Protein AF-A0A7W1JQ01-F1 (afdb_monomer_lite)

Foldseek 3Di:
DDDPPDPDDDPDPDPPDDPPPPVDDDDPPDDDPDPPCVVLVVCCVVPPVVSVVCCVVVVD

Secondary structure (DSSP, 8-state):
-----------PPPP--PPP-TTSPPPP-PPPSS-TTHHHHHHHHH-HHHHHHHHHHH--

pLDDT: mean 79.57, std 11.61, range [46.44, 96.25]

Sequence (60 aa):
MEAKVERRERDLPTPERKPGDEEGPAKRQVDKPGGDNELLRRMREVDPDQAKKYRQRSGE

Structure (mmCIF, N/CA/C/O backbone):
data_AF-A0A7W1JQ01-F1
#
_entry.id   AF-A0A7W1JQ01-F1
#
loop_
_atom_site.group_PDB
_atom_site.id
_atom_site.type_symbol
_atom_site.label_atom_id
_atom_site.label_alt_id
_atom_site.label_comp_id
_atom_site.label_asym_id
_atom_site.label_entity_id
_atom_site.label_seq_id
_atom_site.pdbx_PDB_ins_code
_atom_site.Cartn_x
_atom_site.Cartn_y
_atom_site.Cartn_z
_atom_site.occupancy
_atom_site.B_iso_or_equiv
_atom_site.auth_seq_id
_atom_site.auth_comp_id
_atom_site.auth_asym_id
_atom_site.auth_atom_id
_atom_site.pdbx_PDB_model_num
ATOM 1 N N . MET A 1 1 ? 34.659 -22.759 19.710 1.00 46.44 1 MET A N 1
ATOM 2 C CA . MET A 1 1 ? 34.894 -22.496 18.275 1.00 46.44 1 MET A CA 1
ATOM 3 C C . MET A 1 1 ? 33.595 -21.960 17.695 1.00 46.44 1 MET A C 1
ATOM 5 O O . MET A 1 1 ? 32.693 -22.745 17.448 1.00 46.44 1 MET A O 1
ATOM 9 N N . GLU A 1 2 ? 33.454 -20.640 17.575 1.00 57.88 2 GLU A N 1
ATOM 10 C CA . GLU A 1 2 ? 32.330 -20.028 16.851 1.00 57.88 2 GLU A CA 1
ATOM 11 C C . GLU A 1 2 ? 32.687 -19.977 15.365 1.00 57.88 2 GLU A C 1
ATOM 13 O O . GLU A 1 2 ? 33.643 -19.308 14.969 1.00 57.88 2 GLU A O 1
ATOM 18 N N . ALA A 1 3 ? 31.957 -20.725 14.541 1.00 64.50 3 ALA A N 1
ATOM 19 C CA . ALA A 1 3 ? 32.104 -20.658 13.097 1.00 64.50 3 ALA A CA 1
ATOM 20 C C . ALA A 1 3 ? 31.357 -19.419 12.586 1.00 64.50 3 ALA A C 1
ATOM 22 O O . ALA A 1 3 ? 30.131 -19.346 12.666 1.00 64.50 3 ALA A O 1
ATOM 23 N N . LYS A 1 4 ? 32.098 -18.440 12.058 1.00 64.50 4 LYS A N 1
ATOM 24 C CA . LYS A 1 4 ? 31.518 -17.320 11.312 1.00 64.50 4 LYS A CA 1
ATOM 25 C C . LYS A 1 4 ? 30.866 -17.871 10.045 1.00 64.50 4 LYS A C 1
ATOM 27 O O . LYS A 1 4 ? 31.554 -18.354 9.150 1.00 64.50 4 LYS A O 1
ATOM 32 N N . VAL A 1 5 ? 29.540 -17.808 9.979 1.00 70.56 5 VAL A N 1
ATOM 33 C CA . VAL A 1 5 ? 28.787 -18.119 8.761 1.00 70.56 5 VAL A CA 1
ATOM 34 C C . VAL A 1 5 ? 28.899 -16.913 7.837 1.00 70.56 5 VAL A C 1
ATOM 36 O O . VAL A 1 5 ? 28.120 -15.967 7.917 1.00 70.56 5 VAL A O 1
ATOM 39 N N . GLU A 1 6 ? 29.925 -16.915 6.994 1.00 73.38 6 GLU A N 1
ATOM 40 C CA . GLU A 1 6 ? 30.078 -15.914 5.946 1.00 73.38 6 GLU A CA 1
ATOM 41 C C . GLU A 1 6 ? 29.088 -16.217 4.813 1.00 73.38 6 GLU A C 1
ATOM 43 O O . GLU A 1 6 ? 29.073 -17.312 4.241 1.00 73.38 6 GLU A O 1
ATOM 48 N N . ARG A 1 7 ? 28.211 -15.252 4.512 1.00 73.25 7 ARG A N 1
ATOM 49 C CA . ARG A 1 7 ? 27.243 -15.356 3.417 1.00 73.25 7 ARG A CA 1
ATOM 50 C C . ARG A 1 7 ? 28.004 -1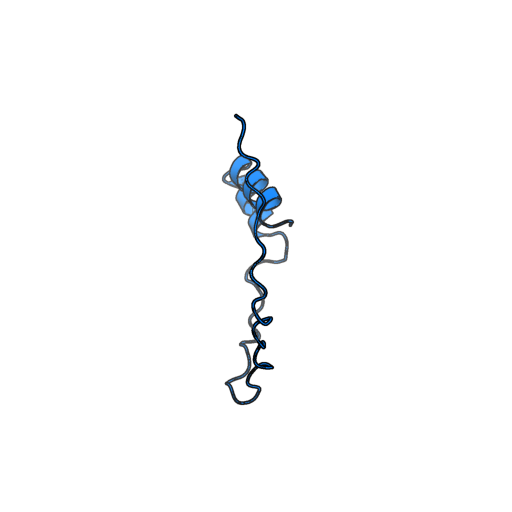5.315 2.096 1.00 73.25 7 ARG A C 1
ATOM 52 O O . ARG A 1 7 ? 28.371 -14.248 1.621 1.00 73.25 7 ARG A O 1
ATOM 59 N N . ARG A 1 8 ? 28.214 -16.479 1.489 1.00 76.75 8 ARG A N 1
ATOM 60 C CA . ARG A 1 8 ? 28.807 -16.581 0.155 1.00 76.75 8 ARG A CA 1
ATOM 61 C C . ARG A 1 8 ? 27.802 -16.085 -0.884 1.00 76.75 8 ARG A C 1
ATOM 63 O O . ARG A 1 8 ? 26.821 -16.773 -1.172 1.00 76.75 8 ARG A O 1
ATOM 70 N N . GLU A 1 9 ? 28.026 -14.894 -1.428 1.00 74.06 9 GLU A N 1
ATOM 71 C CA . GLU A 1 9 ? 27.277 -14.429 -2.594 1.00 74.06 9 GLU A CA 1
ATOM 72 C C . GLU A 1 9 ? 27.694 -15.272 -3.803 1.00 74.06 9 GL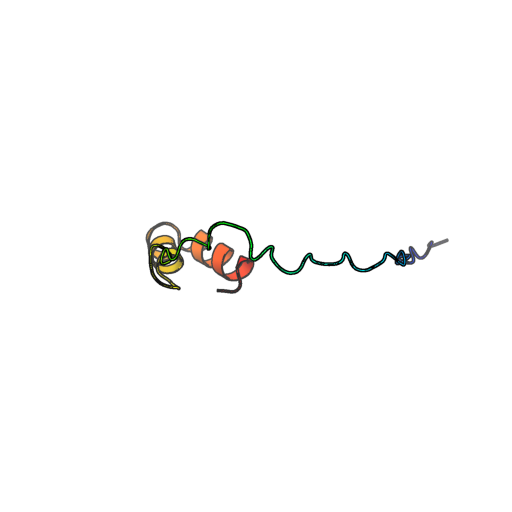U A C 1
ATOM 74 O O . GLU A 1 9 ? 28.878 -15.443 -4.096 1.00 74.06 9 GLU A O 1
ATOM 79 N N . ARG A 1 10 ? 26.711 -15.900 -4.453 1.00 75.56 10 ARG A N 1
ATOM 80 C CA . ARG A 1 10 ? 26.940 -16.576 -5.728 1.00 75.56 10 ARG A CA 1
ATOM 81 C C . ARG A 1 10 ? 26.913 -15.502 -6.803 1.00 75.56 10 ARG A C 1
ATOM 83 O O . ARG A 1 10 ? 25.898 -14.820 -6.923 1.00 75.56 10 ARG A O 1
ATOM 90 N N . ASP A 1 11 ? 27.998 -15.396 -7.562 1.00 77.56 11 ASP A N 1
ATOM 91 C CA . ASP A 1 11 ? 28.069 -14.587 -8.777 1.00 77.56 11 ASP A CA 1
ATOM 92 C C . ASP A 1 11 ? 27.142 -15.230 -9.817 1.00 77.56 11 ASP A C 1
ATOM 94 O O . ASP A 1 11 ? 27.497 -16.175 -10.522 1.00 77.56 11 ASP A O 1
ATOM 98 N N . LEU A 1 12 ? 25.868 -14.844 -9.766 1.00 79.44 12 LEU A N 1
ATOM 99 C CA . LEU A 1 12 ? 24.857 -15.261 -10.722 1.00 79.44 12 LEU A CA 1
ATOM 100 C C . LEU A 1 12 ? 24.644 -14.095 -11.685 1.00 79.44 12 LEU A C 1
ATOM 102 O O . LEU A 1 12 ? 24.477 -12.963 -11.221 1.00 79.44 12 LEU A O 1
ATOM 106 N N . PRO A 1 13 ? 24.611 -14.346 -13.004 1.00 79.31 13 PRO A N 1
ATOM 107 C CA . PRO A 1 13 ? 24.275 -13.303 -13.956 1.00 79.31 13 PRO A CA 1
ATOM 108 C C . PRO A 1 13 ? 22.902 -12.726 -13.603 1.00 79.31 13 PRO A C 1
ATOM 110 O O . PRO A 1 13 ? 21.969 -13.459 -13.257 1.00 79.31 13 PRO A O 1
ATOM 113 N N . THR A 1 14 ? 22.784 -11.399 -13.671 1.00 78.38 14 THR A N 1
ATOM 114 C CA . THR A 1 14 ? 21.492 -10.732 -13.485 1.00 78.38 14 THR A CA 1
ATOM 115 C C . THR A 1 14 ? 20.549 -11.261 -14.565 1.00 78.38 14 THR A C 1
ATOM 117 O O . THR A 1 14 ? 20.926 -11.217 -15.737 1.00 78.38 14 THR A O 1
ATOM 120 N N . PRO A 1 15 ? 19.359 -11.791 -14.220 1.00 74.50 15 PRO A N 1
ATOM 121 C CA . PRO A 1 15 ? 18.448 -12.305 -15.228 1.00 74.50 15 PRO A CA 1
ATOM 122 C C . PRO A 1 15 ? 18.089 -11.172 -16.184 1.00 74.50 15 PRO A C 1
ATOM 124 O O . PRO A 1 15 ? 17.577 -10.132 -15.761 1.00 74.50 15 PRO A O 1
ATOM 127 N N . GLU A 1 16 ? 18.364 -11.377 -17.470 1.00 75.06 16 GLU A N 1
ATOM 128 C CA . GLU A 1 16 ? 17.940 -10.462 -18.517 1.00 75.06 16 GLU A CA 1
ATOM 129 C C . GLU A 1 16 ? 16.411 -10.393 -18.478 1.00 75.06 16 GLU A C 1
ATOM 131 O O . GLU A 1 16 ? 15.705 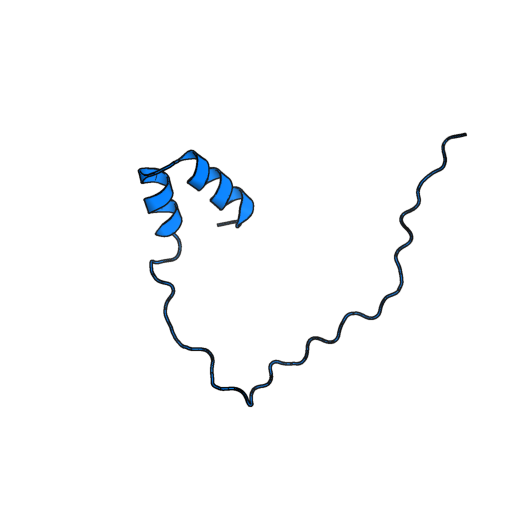-11.353 -18.801 1.00 75.06 16 GLU A O 1
ATOM 136 N N . ARG A 1 17 ? 15.869 -9.259 -18.019 1.00 69.44 17 ARG A N 1
ATOM 137 C CA . ARG A 1 17 ? 14.454 -8.969 -18.232 1.00 69.44 17 ARG A CA 1
ATOM 138 C C . ARG A 1 17 ? 14.276 -8.881 -19.736 1.00 69.44 17 ARG A C 1
ATOM 140 O O . ARG A 1 17 ? 14.829 -7.973 -20.350 1.00 69.44 17 ARG A O 1
ATOM 147 N N . LYS A 1 18 ? 13.494 -9.798 -20.313 1.00 69.62 18 LYS A N 1
ATOM 148 C CA . LYS A 1 18 ? 12.995 -9.611 -21.674 1.00 69.62 18 LYS A CA 1
ATOM 149 C C . LYS A 1 18 ? 12.368 -8.210 -21.723 1.00 69.62 18 LYS A C 1
ATOM 151 O O . LYS A 1 18 ? 11.477 -7.956 -20.901 1.00 69.62 18 LYS A O 1
ATOM 156 N N . PRO A 1 19 ? 12.844 -7.289 -22.586 1.00 64.75 19 PRO A N 1
ATOM 157 C CA . PRO A 1 19 ? 12.074 -6.088 -22.878 1.00 64.75 19 PRO A CA 1
ATOM 158 C C . PRO A 1 19 ? 10.680 -6.578 -23.263 1.00 64.75 19 PRO A C 1
ATOM 160 O O . PRO A 1 19 ? 10.567 -7.593 -23.951 1.00 64.75 19 PRO A O 1
ATOM 163 N N . GLY A 1 20 ? 9.649 -5.979 -22.662 1.00 63.81 20 GLY A N 1
ATOM 164 C CA . GLY A 1 20 ? 8.279 -6.461 -22.795 1.00 63.81 20 GLY A CA 1
ATOM 165 C C . GLY A 1 20 ? 7.990 -6.746 -24.259 1.00 63.81 20 GLY A C 1
ATOM 166 O O . GLY A 1 20 ? 8.263 -5.902 -25.100 1.00 63.81 20 GLY A O 1
ATOM 167 N N . ASP A 1 21 ? 7.531 -7.958 -24.542 1.00 62.62 21 ASP A N 1
ATOM 168 C CA . ASP A 1 21 ? 7.118 -8.380 -25.871 1.00 62.62 21 ASP A CA 1
ATOM 169 C C . ASP A 1 21 ? 6.003 -7.413 -26.316 1.00 62.62 21 ASP A C 1
ATOM 171 O O . ASP A 1 21 ? 4.857 -7.513 -25.876 1.00 62.62 21 ASP A O 1
ATOM 175 N N . GLU A 1 22 ? 6.367 -6.380 -27.081 1.00 62.72 22 GLU A N 1
ATOM 176 C CA . GLU A 1 22 ? 5.440 -5.368 -27.614 1.00 62.72 22 GLU A CA 1
ATOM 177 C C . GLU A 1 22 ? 4.502 -5.972 -28.677 1.00 62.72 22 GLU A C 1
ATOM 179 O O . GLU A 1 22 ? 3.587 -5.306 -29.154 1.00 62.72 22 GLU A O 1
ATOM 184 N N . GLU A 1 23 ? 4.692 -7.254 -28.999 1.00 67.69 23 GLU A N 1
ATOM 185 C CA . GLU A 1 23 ? 3.915 -8.066 -29.935 1.00 67.69 23 GLU A CA 1
ATOM 186 C C . GLU A 1 23 ? 2.815 -8.897 -29.236 1.00 67.69 23 GLU A C 1
ATOM 188 O O . GLU A 1 23 ? 2.276 -9.859 -29.779 1.00 67.69 23 GLU A O 1
ATOM 193 N N . GLY A 1 24 ? 2.443 -8.523 -28.009 1.00 76.12 24 GLY A N 1
ATOM 194 C CA . GLY A 1 24 ? 1.276 -9.050 -27.302 1.00 76.12 24 GLY A CA 1
ATOM 195 C C . GLY A 1 24 ? 0.065 -8.112 -27.383 1.00 76.12 24 GLY A C 1
ATOM 196 O O . GLY A 1 24 ? 0.219 -6.908 -27.602 1.00 76.12 24 GLY A O 1
ATOM 197 N N . PRO A 1 25 ? -1.168 -8.607 -27.155 1.00 79.12 25 PRO A N 1
ATOM 198 C CA . PRO A 1 25 ? -2.318 -7.727 -26.995 1.00 79.12 25 PRO A CA 1
ATOM 199 C C . PRO A 1 25 ? -2.018 -6.692 -25.908 1.00 79.12 25 PRO A C 1
ATOM 201 O O . PRO A 1 25 ? -1.597 -7.039 -24.801 1.00 79.12 25 PRO A O 1
ATOM 204 N N . ALA A 1 26 ? -2.234 -5.418 -26.240 1.00 77.81 26 ALA A N 1
ATOM 205 C CA . ALA A 1 26 ? -1.964 -4.318 -25.331 1.00 77.81 26 ALA A CA 1
ATOM 206 C C . ALA A 1 26 ? -2.638 -4.558 -23.972 1.00 77.81 26 ALA A C 1
ATOM 208 O O . ALA A 1 26 ? -3.770 -5.052 -23.891 1.00 77.81 26 ALA A O 1
ATOM 209 N N . LYS A 1 27 ? -1.943 -4.177 -22.892 1.00 77.12 27 LYS A N 1
ATOM 210 C CA . LYS A 1 27 ? -2.510 -4.180 -21.539 1.00 77.12 27 LYS A CA 1
ATOM 211 C C . LYS A 1 27 ? -3.895 -3.522 -21.565 1.00 77.12 27 LYS A C 1
ATOM 213 O O . LYS A 1 27 ? -4.067 -2.449 -22.148 1.00 77.12 27 LYS A O 1
ATOM 218 N N . ARG A 1 28 ? -4.888 -4.153 -20.931 1.00 77.81 28 ARG A N 1
ATOM 219 C CA . ARG A 1 28 ? -6.217 -3.545 -20.792 1.00 77.81 28 ARG A CA 1
ATOM 220 C C . ARG A 1 28 ? -6.0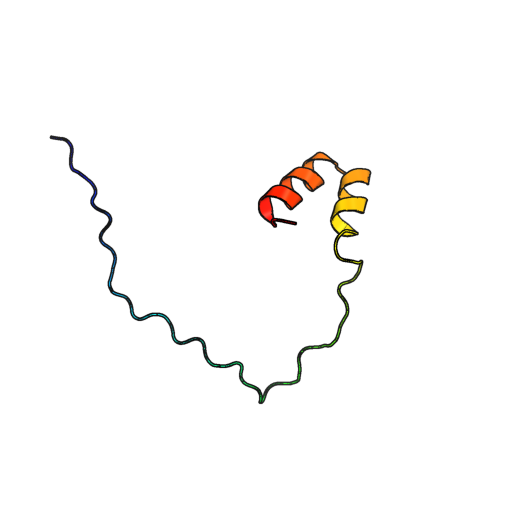69 -2.220 -20.046 1.00 77.81 28 ARG A C 1
ATOM 222 O O . ARG A 1 28 ? -5.527 -2.194 -18.944 1.00 77.81 28 ARG A O 1
ATOM 229 N N . GLN A 1 29 ? -6.575 -1.144 -20.643 1.00 77.81 29 GLN A N 1
ATOM 230 C CA . GLN A 1 29 ? -6.715 0.162 -19.998 1.00 77.81 29 GLN A CA 1
ATOM 231 C C . GLN A 1 29 ? -7.935 0.121 -19.072 1.00 77.81 29 GLN A C 1
ATOM 233 O O . GLN A 1 29 ? -8.956 0.742 -19.338 1.00 77.81 29 GLN A O 1
ATOM 238 N N . VAL A 1 30 ? -7.872 -0.724 -18.045 1.00 79.44 30 VAL A N 1
ATOM 239 C CA . VAL A 1 30 ? -8.863 -0.726 -16.972 1.00 79.44 30 VAL A CA 1
ATOM 240 C C . VAL A 1 30 ? -8.319 0.116 -15.835 1.00 79.44 30 VAL A C 1
ATOM 242 O O . VAL A 1 30 ? -7.224 -0.146 -15.329 1.00 79.44 30 VAL A O 1
ATOM 245 N N . ASP A 1 31 ? -9.082 1.129 -15.448 1.00 74.19 31 ASP A N 1
ATOM 246 C CA . ASP A 1 31 ? -8.808 1.870 -14.229 1.00 74.19 31 ASP A CA 1
ATOM 247 C C . ASP A 1 31 ? -8.907 0.927 -13.032 1.00 74.19 31 ASP A C 1
ATOM 249 O O . ASP A 1 31 ? -9.718 -0.009 -13.003 1.00 74.19 31 ASP A O 1
ATOM 253 N N . LYS A 1 32 ? -8.053 1.153 -12.033 1.00 72.62 32 LYS A N 1
ATOM 254 C CA . LYS A 1 32 ? -8.165 0.411 -10.780 1.00 72.62 32 LYS A CA 1
ATOM 255 C C . LYS A 1 32 ? -9.545 0.701 -10.179 1.00 72.62 32 LYS A C 1
ATOM 257 O O . LYS A 1 32 ? -9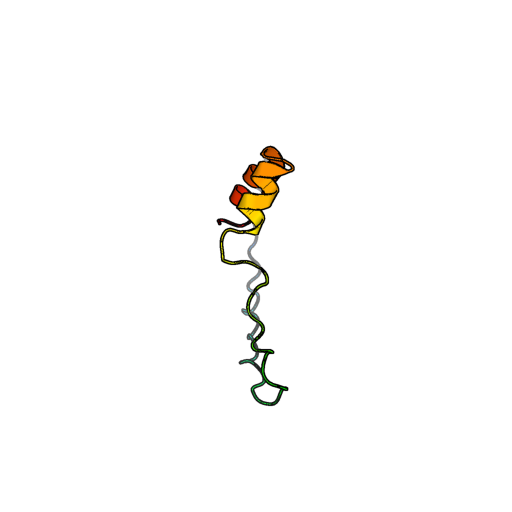.909 1.872 -10.053 1.00 72.62 32 LYS A O 1
ATOM 262 N N . PRO A 1 33 ? -10.327 -0.336 -9.830 1.00 69.31 33 PRO A N 1
ATOM 263 C CA . PRO A 1 33 ? -11.620 -0.133 -9.206 1.00 69.31 33 PRO A CA 1
ATOM 264 C C . PRO A 1 33 ? -11.406 0.486 -7.827 1.00 69.31 33 PRO A C 1
ATOM 266 O O . PRO A 1 33 ? -10.902 -0.156 -6.906 1.00 69.31 33 PRO A O 1
ATOM 269 N N . GLY A 1 34 ? -11.813 1.744 -7.728 1.00 67.75 34 GLY A N 1
ATOM 270 C CA . GLY A 1 34 ? -11.608 2.596 -6.576 1.00 67.75 34 GLY A CA 1
ATOM 271 C C . GLY A 1 34 ? -10.231 3.243 -6.567 1.00 67.75 34 GLY A C 1
ATOM 272 O O . GLY A 1 34 ? -9.218 2.591 -6.813 1.00 67.75 34 GLY A O 1
ATOM 273 N N . GLY A 1 35 ? -10.220 4.559 -6.345 1.00 75.19 35 GLY A N 1
ATOM 274 C CA . GLY A 1 35 ? -9.005 5.373 -6.403 1.00 75.19 35 GLY A CA 1
ATOM 275 C C . GLY A 1 35 ? -7.938 4.917 -5.406 1.00 75.19 35 GLY A C 1
ATOM 276 O O . GLY A 1 35 ? -8.172 4.027 -4.588 1.00 75.19 35 GLY A O 1
ATOM 277 N N . ASP A 1 36 ? -6.784 5.583 -5.416 1.00 74.31 36 ASP A N 1
ATOM 278 C CA . ASP A 1 36 ? -5.554 5.142 -4.733 1.00 74.31 36 ASP A CA 1
ATOM 279 C C . ASP A 1 36 ? -5.682 4.912 -3.213 1.00 74.31 36 ASP A C 1
ATOM 281 O O . ASP A 1 36 ? -4.766 4.399 -2.596 1.00 74.31 36 ASP A O 1
ATOM 285 N N . ASN A 1 37 ? -6.804 5.282 -2.585 1.00 80.62 37 ASN A N 1
ATOM 286 C CA . ASN A 1 37 ? -7.038 5.145 -1.144 1.00 80.62 37 ASN A CA 1
ATOM 287 C C . ASN A 1 37 ? -8.384 4.500 -0.775 1.00 80.62 37 ASN A C 1
ATOM 289 O O . ASN A 1 37 ? -8.737 4.426 0.406 1.00 80.62 37 ASN A O 1
ATOM 293 N N . GLU A 1 38 ? -9.178 4.052 -1.749 1.00 87.31 38 GLU A N 1
ATOM 294 C CA . GLU A 1 38 ? -10.537 3.581 -1.464 1.00 87.31 38 GLU A CA 1
ATOM 295 C C . GLU A 1 38 ? -10.545 2.254 -0.694 1.00 87.31 38 GLU A C 1
ATOM 297 O O . GLU A 1 38 ? -11.357 2.064 0.215 1.00 87.31 38 GLU A O 1
ATOM 302 N N . LEU A 1 39 ? -9.584 1.373 -0.981 1.00 87.88 39 LEU A N 1
ATOM 303 C CA . LEU A 1 39 ? -9.388 0.133 -0.234 1.00 87.88 39 LEU A CA 1
ATOM 304 C C . LEU A 1 39 ? -9.080 0.416 1.238 1.00 87.88 39 LEU A C 1
ATOM 306 O O . LEU A 1 39 ? -9.751 -0.117 2.119 1.00 87.88 39 LEU A O 1
ATOM 310 N N . LEU A 1 40 ? -8.104 1.289 1.507 1.00 90.12 40 LEU A N 1
ATOM 311 C CA . LEU A 1 40 ? -7.728 1.676 2.866 1.00 90.12 40 LEU A CA 1
ATOM 312 C C . LEU A 1 40 ? -8.889 2.338 3.610 1.00 90.12 40 LEU A C 1
ATOM 314 O O . LEU A 1 40 ? -9.064 2.091 4.802 1.00 90.12 40 LEU A O 1
ATOM 318 N N . ARG A 1 41 ? -9.698 3.153 2.924 1.00 91.06 41 ARG A N 1
ATOM 319 C CA . ARG A 1 41 ? -10.888 3.784 3.506 1.00 91.06 41 ARG A CA 1
ATOM 320 C C . ARG A 1 41 ? -11.910 2.740 3.952 1.00 91.06 41 ARG A C 1
ATOM 322 O O . ARG A 1 41 ? -12.265 2.723 5.125 1.00 91.06 41 ARG A O 1
ATOM 329 N N . ARG A 1 42 ? -12.293 1.824 3.059 1.00 92.38 42 ARG A N 1
ATOM 330 C CA . ARG A 1 42 ? -13.237 0.741 3.379 1.00 92.38 42 ARG A CA 1
ATOM 331 C C . ARG A 1 42 ? -12.681 -0.193 4.449 1.00 92.38 42 ARG A C 1
ATOM 333 O O . ARG A 1 42 ? -13.410 -0.609 5.340 1.00 92.38 42 ARG A O 1
ATOM 340 N N . MET A 1 43 ? -11.381 -0.491 4.401 1.00 94.00 43 MET A N 1
ATOM 341 C CA . MET A 1 43 ? -10.728 -1.274 5.446 1.00 94.00 43 MET A CA 1
ATOM 342 C C . MET A 1 43 ? -10.805 -0.559 6.789 1.00 94.00 43 MET A C 1
ATOM 344 O O . MET A 1 43 ? -11.125 -1.208 7.762 1.00 94.00 43 MET A O 1
ATOM 348 N N . ARG A 1 44 ? -10.598 0.759 6.884 1.00 93.00 44 ARG A N 1
ATOM 349 C CA . ARG A 1 44 ? -10.758 1.467 8.169 1.00 93.00 44 ARG A CA 1
ATOM 350 C C . ARG A 1 44 ? -12.171 1.361 8.741 1.00 93.00 44 ARG A C 1
ATOM 352 O O . ARG A 1 44 ? -12.306 1.336 9.959 1.00 93.00 44 ARG A O 1
ATOM 359 N N . GLU A 1 45 ? -13.182 1.318 7.878 1.00 94.50 45 GLU A N 1
ATOM 360 C CA . GLU A 1 45 ? -14.587 1.178 8.277 1.00 94.50 45 GLU A CA 1
ATOM 361 C C . GLU A 1 45 ? -14.932 -0.257 8.707 1.00 94.50 45 GLU A C 1
ATOM 363 O O . GLU A 1 45 ? -15.672 -0.440 9.668 1.00 94.50 45 GLU A O 1
ATOM 368 N N . VAL A 1 46 ? -14.388 -1.270 8.025 1.00 95.25 46 VAL A N 1
ATOM 369 C CA . VAL A 1 46 ? -14.675 -2.693 8.291 1.00 95.25 46 VAL A CA 1
ATOM 370 C C . VAL A 1 46 ? -13.749 -3.289 9.358 1.00 95.25 46 VAL A C 1
ATOM 372 O O . VAL A 1 46 ? -14.210 -3.970 10.269 1.00 95.25 46 VAL A O 1
ATOM 375 N N . ASP A 1 47 ? -12.443 -3.059 9.232 1.00 95.25 47 ASP A N 1
ATOM 376 C CA . ASP A 1 47 ? -11.379 -3.544 10.116 1.00 95.25 47 ASP A CA 1
ATOM 377 C C . ASP A 1 47 ? -10.158 -2.582 10.111 1.00 95.25 47 ASP A C 1
ATOM 379 O O . ASP A 1 47 ? -9.265 -2.660 9.246 1.00 95.25 47 ASP A O 1
ATOM 383 N N . PRO A 1 48 ? -10.067 -1.674 11.098 1.00 94.75 48 PRO A N 1
ATOM 384 C CA . PRO A 1 48 ? -8.997 -0.686 11.157 1.00 94.75 48 PRO A CA 1
ATOM 385 C C . PRO A 1 48 ? -7.606 -1.290 11.381 1.00 94.75 48 PRO A C 1
ATOM 387 O O . PRO A 1 48 ? -6.608 -0.655 11.027 1.00 94.75 48 PRO A O 1
ATOM 390 N N . ASP A 1 49 ? -7.495 -2.495 11.939 1.00 96.25 49 ASP A N 1
ATOM 391 C CA . ASP A 1 49 ? -6.200 -3.137 12.153 1.00 96.25 49 ASP A CA 1
ATOM 392 C C . ASP A 1 49 ? -5.680 -3.801 10.877 1.00 96.25 49 ASP A C 1
ATOM 394 O O . ASP A 1 49 ? -4.472 -3.764 10.616 1.00 96.25 49 ASP A O 1
ATOM 398 N N . GLN A 1 50 ? -6.565 -4.316 10.020 1.00 95.25 50 GLN A N 1
ATOM 399 C CA . GLN A 1 50 ? -6.188 -4.742 8.668 1.00 95.25 50 GLN A CA 1
ATOM 400 C C . GLN A 1 50 ? -5.739 -3.569 7.802 1.00 95.25 50 GLN A C 1
ATOM 402 O O . GLN A 1 50 ? -4.725 -3.690 7.113 1.00 95.25 50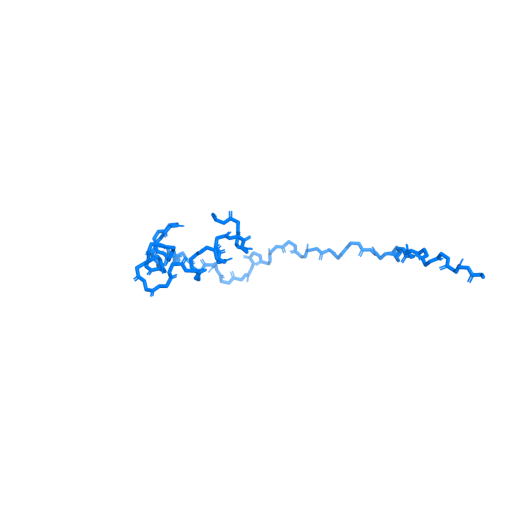 GLN A O 1
ATOM 407 N N . ALA A 1 51 ? -6.402 -2.411 7.896 1.00 94.62 51 ALA A N 1
ATOM 408 C CA . ALA A 1 51 ? -5.969 -1.207 7.184 1.00 94.62 51 ALA A CA 1
ATOM 409 C C . ALA A 1 51 ? -4.526 -0.813 7.551 1.00 94.62 51 ALA A C 1
ATOM 411 O O . ALA A 1 51 ? -3.711 -0.530 6.673 1.00 94.62 51 ALA A O 1
ATOM 412 N N . LYS A 1 52 ? -4.179 -0.840 8.847 1.00 94.81 52 LYS A N 1
ATOM 413 C CA . LYS A 1 52 ? -2.819 -0.533 9.329 1.00 94.81 52 LYS A CA 1
ATOM 414 C C . LYS A 1 52 ? -1.785 -1.527 8.801 1.00 94.81 52 LYS A C 1
ATOM 416 O O . LYS A 1 52 ? -0.744 -1.111 8.296 1.00 94.81 52 LYS A O 1
ATOM 421 N N . LYS A 1 53 ? -2.076 -2.830 8.892 1.00 96.12 53 LYS A N 1
ATOM 422 C CA . LYS A 1 53 ? -1.187 -3.898 8.400 1.00 96.12 53 LYS A CA 1
ATOM 423 C C . LYS A 1 53 ? -0.970 -3.792 6.895 1.00 96.12 53 LYS A C 1
ATOM 425 O O . LYS A 1 53 ? 0.161 -3.899 6.429 1.00 96.12 53 LYS A O 1
ATOM 430 N N . TYR A 1 54 ? -2.045 -3.568 6.141 1.00 93.44 54 TYR A N 1
ATOM 431 C CA . TYR A 1 54 ? -1.981 -3.423 4.694 1.00 93.44 54 TYR A CA 1
ATOM 432 C C . TYR A 1 54 ? -1.150 -2.201 4.304 1.00 93.44 54 TYR A C 1
ATOM 434 O O . TYR A 1 54 ? -0.262 -2.335 3.468 1.00 93.44 54 TYR A O 1
ATOM 442 N N . ARG A 1 55 ? -1.352 -1.055 4.965 1.00 92.81 55 ARG A N 1
ATOM 443 C CA . ARG A 1 55 ? -0.543 0.155 4.771 1.00 92.81 55 ARG A CA 1
ATOM 444 C C . ARG A 1 55 ? 0.949 -0.109 4.994 1.00 92.81 55 ARG A C 1
ATOM 446 O O . ARG A 1 55 ? 1.776 0.165 4.136 1.00 92.81 55 ARG A O 1
ATOM 453 N N . GLN A 1 56 ? 1.291 -0.731 6.121 1.00 93.94 56 GLN A N 1
ATOM 454 C CA . GLN A 1 56 ? 2.681 -1.045 6.456 1.00 93.94 56 GLN A CA 1
ATOM 455 C C . GLN A 1 56 ? 3.320 -2.042 5.476 1.00 93.94 56 GLN A C 1
ATOM 457 O O . GLN A 1 56 ? 4.516 -1.958 5.211 1.00 93.94 56 GLN A O 1
ATOM 462 N N . ARG A 1 57 ? 2.539 -2.991 4.944 1.00 94.00 57 ARG A N 1
ATOM 463 C CA . ARG A 1 57 ? 3.022 -4.016 4.007 1.00 94.00 57 ARG A CA 1
ATOM 464 C C . ARG A 1 57 ? 3.148 -3.506 2.572 1.00 94.00 57 ARG A C 1
ATOM 466 O O . ARG A 1 57 ? 4.080 -3.893 1.878 1.00 94.00 57 ARG A O 1
ATOM 473 N N . SER A 1 58 ? 2.174 -2.725 2.114 1.00 88.50 58 SER A N 1
ATOM 474 C CA . SER A 1 58 ? 2.108 -2.211 0.739 1.00 88.50 58 SER A CA 1
ATOM 475 C C . SER A 1 58 ? 2.980 -0.976 0.534 1.00 88.50 58 SER A C 1
ATOM 477 O O . SER A 1 58 ? 3.440 -0.753 -0.582 1.00 88.50 58 SER A O 1
ATOM 479 N N . GLY A 1 59 ? 3.238 -0.208 1.598 1.00 82.56 59 GLY A N 1
ATOM 480 C CA . GLY A 1 59 ? 3.909 1.085 1.500 1.00 82.56 59 GLY A CA 1
ATOM 481 C C . GLY A 1 59 ? 3.003 2.206 0.979 1.00 82.56 59 GLY A C 1
ATOM 482 O O . GLY A 1 59 ? 3.526 3.268 0.652 1.00 82.56 59 GLY A O 1
ATOM 483 N N . GLU A 1 60 ? 1.686 1.968 0.893 1.00 75.50 60 GLU A N 1
ATOM 484 C CA . GLU A 1 60 ? 0.673 3.010 0.642 1.00 75.50 60 GLU A CA 1
ATOM 485 C C . GLU A 1 60 ? 0.552 4.025 1.801 1.00 75.50 60 GLU A C 1
ATOM 487 O O . GLU A 1 60 ? 0.825 3.695 2.983 1.00 75.50 60 GLU A O 1
#

Radius of gyration: 21.47 Å; chains: 1; bounding box: 50×28×48 Å